Protein AF-A0A9Q3K4Z8-F1 (afdb_monomer_lite)

Organism: NCBI:txid1389203

Sequence (169 aa):
MIIFRGPGEDGKEEEENSVEEEESDGTEGVPAPVGATQGTEGPTLAQYNQPVSHQSEPSLLVIMQQMTHIMANIQAASSSESSGLPAFKTPSMKPPECFYGTQPFKVRSFIQSCQLIFDNDPANFAQDRKKALYATSFIIGRASKWIEPYLSNLTNQESNYILNSWKLF

Secondary structure (DSSP, 8-state):
------PPP-----------------------------------------------PPPHHHHHHHHHHHHHHHHHHHTS---------PPPPPPPPPB-SS-TTHHHHHHHHHHHHHHH-TTTT-SHHHHHHHHHHTB-TTTHHHHHHHHTTTT-TTTTHHHH-TTT-

pLDDT: mean 71.51, std 22.48, range [32.38, 96.81]

Radius of gyration: 37.22 Å; chains: 1; bounding box: 88×59×85 Å

Structure (mmCIF, N/CA/C/O backbone):
data_AF-A0A9Q3K4Z8-F1
#
_entry.id   AF-A0A9Q3K4Z8-F1
#
loop_
_atom_site.group_PDB
_atom_site.id
_atom_site.type_symbol
_atom_site.label_atom_id
_atom_site.label_alt_id
_atom_site.label_comp_id
_atom_site.label_asym_id
_atom_site.label_entity_id
_atom_site.label_seq_id
_atom_site.pdbx_PDB_ins_code
_atom_site.Cartn_x
_atom_site.Cartn_y
_atom_site.Cartn_z
_atom_site.occupancy
_atom_site.B_iso_or_equiv
_atom_site.auth_seq_id
_atom_site.auth_comp_id
_atom_site.auth_asym_id
_atom_site.auth_atom_id
_atom_site.pdbx_PDB_model_num
ATOM 1 N N . MET A 1 1 ? 23.967 11.574 -26.085 1.00 42.22 1 MET A N 1
ATOM 2 C CA . MET A 1 1 ? 23.967 10.640 -27.229 1.00 42.22 1 MET A CA 1
ATOM 3 C C . MET A 1 1 ? 24.063 9.234 -26.658 1.00 42.22 1 MET A C 1
ATOM 5 O O . MET A 1 1 ? 25.118 8.871 -26.165 1.00 42.22 1 MET A O 1
ATOM 9 N N . ILE A 1 2 ? 22.943 8.513 -26.577 1.00 44.59 2 ILE A N 1
ATOM 10 C CA . ILE A 1 2 ? 22.890 7.145 -26.040 1.00 44.59 2 ILE A CA 1
ATOM 11 C C . ILE A 1 2 ? 22.176 6.297 -27.092 1.00 44.59 2 ILE A C 1
ATOM 13 O O . ILE A 1 2 ? 21.104 6.668 -27.564 1.00 44.59 2 ILE A O 1
ATOM 17 N N . ILE A 1 3 ? 22.846 5.231 -27.520 1.00 48.59 3 ILE A N 1
ATOM 18 C CA . ILE A 1 3 ? 22.505 4.398 -28.674 1.00 48.59 3 ILE A CA 1
ATOM 19 C C . ILE A 1 3 ? 21.426 3.384 -28.267 1.00 48.59 3 ILE A C 1
ATOM 21 O O . ILE A 1 3 ? 21.608 2.646 -27.301 1.00 48.59 3 ILE A O 1
ATOM 25 N N . PHE A 1 4 ? 20.318 3.340 -29.012 1.00 40.12 4 PHE A N 1
ATOM 26 C CA . PHE A 1 4 ? 19.292 2.299 -28.908 1.00 40.12 4 PHE A CA 1
ATOM 27 C C . PHE A 1 4 ? 19.749 1.043 -29.662 1.00 40.12 4 PHE A C 1
ATOM 29 O O . PHE A 1 4 ? 20.124 1.124 -30.831 1.00 40.12 4 PHE A O 1
ATOM 36 N N . ARG A 1 5 ? 19.687 -0.123 -29.013 1.00 46.34 5 ARG A N 1
ATOM 37 C CA . ARG A 1 5 ? 19.786 -1.439 -29.662 1.00 46.34 5 ARG A CA 1
ATOM 38 C C . ARG A 1 5 ? 18.409 -2.098 -29.569 1.00 46.34 5 ARG A C 1
ATOM 40 O O . ARG A 1 5 ? 17.871 -2.206 -28.472 1.00 46.34 5 ARG A O 1
ATOM 47 N N . GLY A 1 6 ? 17.832 -2.412 -30.729 1.00 42.91 6 GLY A N 1
ATOM 48 C CA . GLY A 1 6 ? 16.454 -2.886 -30.898 1.00 42.91 6 GLY A CA 1
ATOM 49 C C . GLY A 1 6 ? 16.196 -4.338 -30.454 1.00 42.91 6 GLY A C 1
ATOM 50 O O . GLY A 1 6 ? 17.140 -5.026 -30.054 1.00 42.91 6 GLY A O 1
ATOM 51 N N . PRO A 1 7 ? 14.920 -4.772 -30.506 1.00 48.69 7 PRO A N 1
ATOM 52 C CA . PRO A 1 7 ? 14.419 -6.014 -29.918 1.00 48.69 7 PRO A CA 1
ATOM 53 C C . PRO A 1 7 ? 14.536 -7.212 -30.873 1.00 48.69 7 PRO A C 1
ATOM 55 O O . PRO A 1 7 ? 14.478 -7.047 -32.089 1.00 48.69 7 PRO A O 1
ATOM 58 N N . GLY A 1 8 ? 14.683 -8.412 -30.306 1.00 39.66 8 GLY A N 1
ATOM 59 C CA . GLY A 1 8 ? 14.426 -9.679 -30.990 1.00 39.66 8 GLY A CA 1
ATOM 60 C C . GLY A 1 8 ? 13.082 -10.225 -30.517 1.00 39.66 8 GLY A C 1
ATOM 61 O O . GLY A 1 8 ? 12.908 -10.449 -29.320 1.00 39.66 8 GLY A O 1
ATOM 62 N N . GLU A 1 9 ? 12.141 -10.343 -31.449 1.00 48.00 9 GLU A N 1
ATOM 63 C CA . GLU A 1 9 ? 10.917 -11.136 -31.324 1.00 48.00 9 GLU A CA 1
ATOM 64 C C . GLU A 1 9 ? 11.264 -12.628 -31.326 1.00 48.00 9 GLU A C 1
ATOM 66 O O . GLU A 1 9 ? 12.295 -12.981 -31.883 1.00 48.00 9 GLU A O 1
ATOM 71 N N . ASP A 1 10 ? 10.414 -13.457 -30.710 1.00 49.69 10 ASP A N 1
ATOM 72 C CA . ASP A 1 10 ? 10.044 -14.813 -31.152 1.00 49.69 10 ASP A CA 1
ATOM 73 C C . ASP A 1 10 ? 8.888 -15.298 -30.253 1.00 49.69 10 ASP A C 1
ATOM 75 O O . ASP A 1 10 ? 9.047 -15.470 -29.042 1.00 49.69 10 ASP A O 1
ATOM 79 N N . GLY A 1 11 ? 7.696 -15.444 -30.837 1.00 45.47 11 GLY A N 1
ATOM 80 C CA . GLY A 1 11 ? 6.486 -15.910 -30.159 1.00 45.47 11 GLY A CA 1
ATOM 81 C C . GLY A 1 11 ? 6.351 -17.433 -30.095 1.00 45.47 11 GLY A C 1
ATOM 82 O O . GLY A 1 11 ? 7.117 -18.161 -30.726 1.00 45.47 11 GLY A O 1
ATOM 83 N N . LYS A 1 12 ? 5.330 -17.892 -29.357 1.00 45.59 12 LYS A N 1
ATOM 84 C CA . LYS A 1 12 ? 4.347 -18.908 -29.782 1.00 45.59 12 LYS A CA 1
ATOM 85 C C . LYS A 1 12 ? 3.274 -19.126 -28.706 1.00 45.59 12 LYS A C 1
ATOM 87 O O . LYS A 1 12 ? 3.578 -19.391 -27.547 1.00 45.59 12 LYS A O 1
ATOM 92 N N . GLU A 1 13 ? 2.038 -18.962 -29.156 1.00 49.56 13 GLU A N 1
ATOM 93 C CA . GLU A 1 13 ? 0.756 -19.357 -28.568 1.00 49.56 13 GLU A CA 1
ATOM 94 C C . GLU A 1 13 ? 0.585 -20.875 -28.708 1.00 49.56 13 GLU A C 1
ATOM 96 O O . GLU A 1 13 ? 0.996 -21.376 -29.749 1.00 49.56 13 GLU A O 1
ATOM 101 N N . GLU A 1 14 ? -0.059 -21.561 -27.752 1.00 52.31 14 GLU A N 1
ATOM 102 C CA . GLU A 1 14 ? -0.914 -22.739 -28.012 1.00 52.31 14 GLU A CA 1
ATOM 103 C C . GLU A 1 14 ? -2.052 -22.802 -26.967 1.00 52.31 14 GLU A C 1
ATOM 105 O O . GLU A 1 14 ? -1.875 -22.457 -25.795 1.00 52.31 14 GLU A O 1
ATOM 110 N N . GLU A 1 15 ? -3.228 -23.177 -27.464 1.00 48.53 15 GLU A N 1
ATOM 111 C CA . GLU A 1 15 ? -4.586 -23.109 -26.913 1.00 48.53 15 GLU A CA 1
ATOM 112 C C . GLU A 1 15 ? -5.122 -24.537 -26.611 1.00 48.53 15 GLU A C 1
ATOM 114 O O . GLU A 1 15 ? -4.435 -25.520 -26.873 1.00 48.53 15 GLU A O 1
ATOM 119 N N . GLU A 1 16 ? -6.380 -24.618 -26.143 1.00 44.53 16 GLU A N 1
ATOM 120 C CA . GLU A 1 16 ? -7.308 -25.780 -26.067 1.00 44.53 16 GLU A CA 1
ATOM 121 C C . GLU A 1 16 ? -7.232 -26.645 -24.782 1.00 44.53 16 GLU A C 1
ATOM 123 O O . GLU A 1 16 ? -6.184 -27.164 -24.417 1.00 44.53 16 GLU A O 1
ATOM 128 N N . ASN A 1 17 ? -8.242 -26.721 -23.896 1.00 33.91 17 ASN A N 1
ATOM 129 C CA . ASN A 1 17 ? -9.688 -27.055 -23.946 1.00 33.91 17 ASN A CA 1
ATOM 130 C C . ASN A 1 17 ? -10.012 -28.569 -23.881 1.00 33.91 17 ASN A C 1
ATOM 132 O O . ASN A 1 17 ? -9.593 -29.317 -24.757 1.00 33.91 17 ASN A O 1
ATOM 136 N N . SER A 1 18 ? -10.820 -28.977 -22.881 1.00 40.62 18 SER A N 1
ATOM 137 C CA . SER A 1 18 ? -12.021 -29.868 -22.936 1.00 40.62 18 SER A CA 1
ATOM 138 C C . SER A 1 18 ? -12.350 -30.444 -21.531 1.00 40.62 18 SER A C 1
ATOM 140 O O . SER A 1 18 ? -11.422 -30.878 -20.854 1.00 40.62 18 SER A O 1
ATOM 142 N N . VAL A 1 19 ? -13.530 -30.183 -20.921 1.00 47.09 19 VAL A N 1
ATOM 143 C CA . VAL A 1 19 ? -14.822 -30.962 -20.845 1.00 47.09 19 VAL A CA 1
ATOM 144 C C . VAL A 1 19 ? -14.640 -32.388 -20.235 1.00 47.09 19 VAL A C 1
ATOM 146 O O . VAL A 1 19 ? -13.641 -33.014 -20.557 1.00 47.09 19 VAL A O 1
ATOM 149 N N . GLU A 1 20 ? -15.384 -32.954 -19.259 1.00 44.00 20 GLU A N 1
ATOM 150 C CA . GLU A 1 20 ? -16.821 -33.344 -19.072 1.00 44.00 20 GLU A CA 1
ATOM 151 C C . GLU A 1 20 ? -17.000 -33.879 -17.608 1.00 44.00 20 GLU A C 1
ATOM 153 O O . GLU A 1 20 ? -16.019 -34.360 -17.042 1.00 44.00 20 GLU A O 1
ATOM 158 N N . GLU A 1 21 ? -18.056 -33.574 -16.827 1.00 42.31 21 GLU A N 1
ATOM 159 C CA . GLU A 1 21 ? -19.416 -34.183 -16.647 1.00 42.31 21 GLU A CA 1
ATOM 160 C C . GLU A 1 21 ? -19.545 -35.350 -15.621 1.00 42.31 21 GLU A C 1
ATOM 162 O O . GLU A 1 21 ? -18.554 -35.977 -15.260 1.00 42.31 21 GLU A O 1
ATOM 167 N N . GLU A 1 22 ? -20.806 -35.592 -15.188 1.00 46.06 22 GLU A N 1
ATOM 168 C CA . GLU A 1 22 ? -21.401 -36.700 -14.378 1.00 46.06 22 GLU A CA 1
ATOM 169 C C . GLU A 1 22 ? 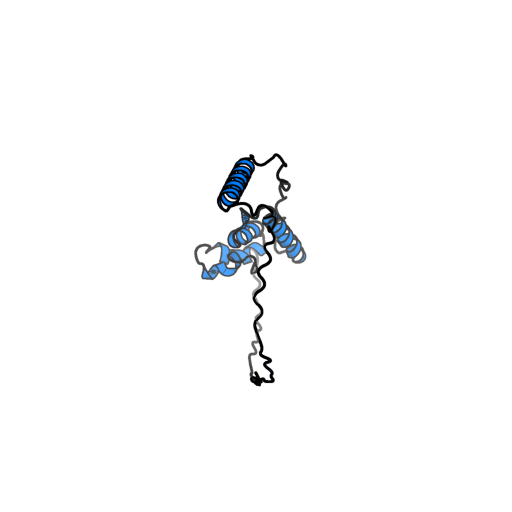-21.398 -36.502 -12.831 1.00 46.06 22 GLU A C 1
ATOM 171 O O . GLU A 1 22 ? -20.341 -36.406 -12.213 1.00 46.06 22 GLU A O 1
ATOM 176 N N . GLU A 1 23 ? -22.497 -36.265 -12.086 1.00 38.81 23 GLU A N 1
ATOM 177 C CA . GLU A 1 23 ? -23.849 -36.878 -11.911 1.00 38.81 23 GLU A CA 1
ATOM 178 C C . GLU A 1 23 ? -23.952 -37.874 -10.713 1.00 38.81 23 GLU A C 1
ATOM 180 O O . GLU A 1 23 ? -23.002 -38.585 -10.397 1.00 38.81 23 GLU A O 1
ATOM 185 N N . SER A 1 24 ? -25.134 -37.882 -10.055 1.00 39.34 24 SER A N 1
ATOM 186 C CA . SER A 1 24 ? -25.735 -38.831 -9.074 1.00 39.34 24 SER A CA 1
ATOM 187 C C . SER A 1 24 ? -26.011 -38.160 -7.719 1.00 39.34 24 SER A C 1
ATOM 189 O O . SER A 1 24 ? -25.094 -37.911 -6.941 1.00 39.34 24 SER A O 1
ATOM 191 N N . ASP A 1 25 ? -27.216 -37.666 -7.414 1.00 37.06 25 ASP A N 1
ATOM 192 C CA . ASP A 1 25 ? -28.516 -38.333 -7.151 1.00 37.06 25 ASP A CA 1
ATOM 193 C C . ASP A 1 25 ? -28.513 -39.354 -5.995 1.00 37.06 25 ASP A C 1
ATOM 195 O O . ASP A 1 25 ? -27.643 -40.220 -5.902 1.00 37.06 25 ASP A O 1
ATOM 199 N N . GLY A 1 26 ? -29.498 -39.215 -5.099 1.00 38.19 26 GLY A N 1
ATOM 200 C CA . GLY A 1 26 ? -29.657 -39.988 -3.866 1.00 38.19 26 GLY A CA 1
ATOM 201 C C . GLY A 1 26 ? -30.720 -39.404 -2.924 1.00 38.19 26 GLY A C 1
ATOM 202 O O . GLY A 1 26 ? -30.408 -38.705 -1.962 1.00 38.19 26 GLY A O 1
ATOM 203 N N . THR A 1 27 ? -31.979 -39.704 -3.233 1.00 37.53 27 THR A N 1
ATOM 204 C CA . THR A 1 27 ? -33.251 -39.289 -2.613 1.00 37.53 27 THR A CA 1
ATOM 205 C C . THR A 1 27 ? -33.576 -39.838 -1.208 1.00 37.53 27 THR A C 1
ATOM 207 O O . THR A 1 27 ? -33.191 -40.946 -0.853 1.00 37.53 27 THR A O 1
ATOM 210 N N . GLU A 1 28 ? -34.375 -39.034 -0.486 1.00 35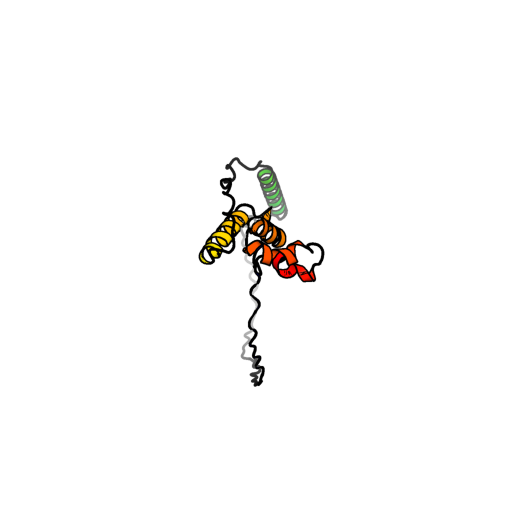.25 28 GLU A N 1
ATOM 211 C CA . GLU A 1 28 ? -35.469 -39.290 0.486 1.00 35.25 28 GLU A CA 1
ATOM 212 C C . GLU A 1 28 ? -35.633 -40.618 1.265 1.00 35.25 28 GLU A C 1
ATOM 214 O O . GLU A 1 28 ? -35.605 -41.719 0.724 1.00 35.25 28 GLU A O 1
ATOM 219 N N . GLY A 1 29 ? -36.057 -40.472 2.534 1.00 32.62 29 GLY A N 1
ATOM 220 C CA . GLY A 1 29 ? -36.788 -41.507 3.277 1.00 32.62 29 GLY A CA 1
ATOM 221 C C . GLY A 1 29 ? -37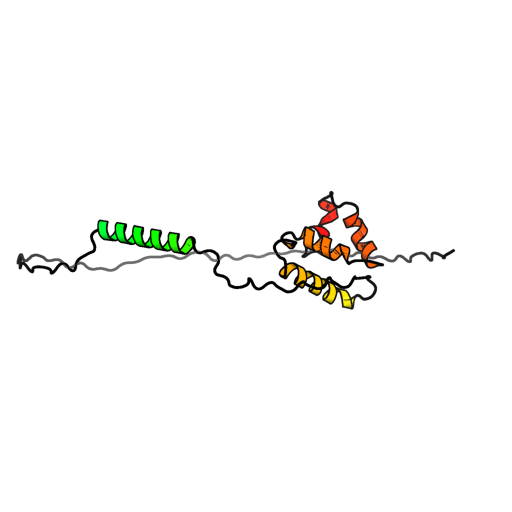.159 -41.123 4.721 1.00 32.62 29 GLY A C 1
ATOM 222 O O . GLY A 1 29 ? -36.364 -41.291 5.639 1.00 32.62 29 GLY A O 1
ATOM 223 N N . VAL A 1 30 ? -38.391 -40.652 4.936 1.00 40.72 30 VAL A N 1
ATOM 224 C CA . VAL A 1 30 ? -39.085 -40.417 6.230 1.00 40.72 30 VAL A CA 1
ATOM 225 C C . VAL A 1 30 ? -40.516 -40.986 6.063 1.00 40.72 30 VAL A C 1
ATOM 227 O O . VAL A 1 30 ? -40.963 -41.040 4.917 1.00 40.72 30 VAL A O 1
ATOM 230 N N . PRO A 1 31 ? -41.362 -41.226 7.095 1.00 60.22 31 PRO A N 1
ATOM 231 C CA . PRO A 1 31 ? -41.277 -41.935 8.391 1.00 60.22 31 PRO A CA 1
ATOM 232 C C . PRO A 1 31 ? -42.321 -43.098 8.464 1.00 60.22 31 PRO A C 1
ATOM 234 O O . PRO A 1 31 ? -42.901 -43.448 7.441 1.00 60.22 31 PRO A O 1
ATOM 237 N N . ALA A 1 32 ? -42.615 -43.649 9.666 1.00 42.62 32 ALA A N 1
ATOM 238 C CA . ALA A 1 32 ? -43.966 -43.872 10.273 1.00 42.62 32 ALA A CA 1
ATOM 239 C C . ALA A 1 32 ? -43.974 -45.045 11.332 1.00 42.62 32 ALA A C 1
ATOM 241 O O . ALA A 1 32 ? -42.905 -45.592 11.593 1.00 42.62 32 ALA A O 1
ATOM 242 N N . PRO A 1 33 ? -45.088 -45.376 12.048 1.00 58.03 33 PRO A N 1
ATOM 243 C CA . PRO A 1 33 ? -45.240 -45.162 13.505 1.00 58.03 33 PRO A CA 1
ATOM 244 C C . PRO A 1 33 ? -45.843 -46.388 14.277 1.00 58.03 33 PRO A C 1
ATOM 246 O O . PRO A 1 33 ? -45.751 -47.518 13.819 1.00 58.03 33 PRO A O 1
ATOM 249 N N . VAL A 1 34 ? -46.539 -46.110 15.398 1.00 40.03 34 VAL A N 1
ATOM 250 C CA . VAL A 1 34 ? -47.637 -46.836 16.108 1.00 40.03 34 VAL A CA 1
ATOM 251 C C . VAL A 1 34 ? -47.356 -47.811 17.276 1.00 40.03 34 VAL A C 1
ATOM 253 O O . VAL A 1 34 ? -46.581 -48.751 17.166 1.00 40.03 34 VAL A O 1
ATOM 256 N N . GLY A 1 35 ? -48.142 -47.630 18.358 1.00 32.38 35 GLY A N 1
ATOM 257 C CA . GLY A 1 35 ? -48.513 -48.639 19.376 1.00 32.38 35 GLY A CA 1
ATOM 258 C C . GLY A 1 35 ? -48.622 -48.065 20.805 1.00 32.38 35 GLY A C 1
ATOM 259 O O . GLY A 1 35 ? -47.594 -47.887 21.437 1.00 32.38 35 GLY A O 1
ATOM 260 N N . ALA A 1 36 ? -49.789 -47.554 21.246 1.00 35.59 36 ALA A N 1
ATOM 261 C CA . ALA A 1 36 ? -50.808 -48.210 22.114 1.00 35.59 36 ALA A CA 1
ATOM 262 C C . ALA A 1 36 ? -50.385 -48.266 23.614 1.00 35.59 36 ALA A C 1
ATOM 264 O O . ALA A 1 36 ? -49.237 -48.559 23.899 1.00 35.59 36 ALA A O 1
ATOM 265 N N . THR A 1 37 ? -51.171 -47.938 24.650 1.00 37.88 37 THR A N 1
ATOM 266 C CA . THR A 1 37 ? -52.579 -48.244 24.979 1.00 37.88 37 THR A CA 1
ATOM 267 C C . THR A 1 37 ? -53.105 -47.344 26.118 1.00 37.88 37 THR A C 1
ATOM 269 O O . THR A 1 37 ? -52.352 -46.935 26.997 1.00 37.88 37 THR A O 1
ATOM 272 N N . GLN A 1 38 ? -54.421 -47.101 26.116 1.00 35.84 38 GLN A N 1
ATOM 273 C CA . GLN A 1 38 ? -55.222 -46.461 27.171 1.00 35.84 38 GLN A CA 1
ATOM 274 C C . GLN A 1 38 ? -55.429 -47.351 28.412 1.00 35.84 38 GLN A C 1
ATOM 276 O O . GLN A 1 38 ? -55.465 -48.574 28.299 1.00 35.84 38 GLN A O 1
ATOM 281 N N . GLY A 1 39 ? -55.700 -46.710 29.555 1.00 35.94 39 GLY A N 1
ATOM 282 C CA . GLY A 1 39 ? -56.315 -47.302 30.746 1.00 35.94 39 GLY A CA 1
ATOM 283 C C . GLY A 1 39 ? -57.035 -46.231 31.581 1.00 35.94 39 GLY A C 1
ATOM 284 O O . GLY A 1 39 ? -56.393 -45.438 32.260 1.00 35.94 39 GLY A O 1
ATOM 285 N N . THR A 1 40 ? -58.364 -46.201 31.453 1.00 40.44 40 THR A N 1
ATOM 286 C CA . THR A 1 40 ? -59.408 -45.601 32.321 1.00 40.44 40 THR A CA 1
ATOM 287 C C . THR A 1 40 ? -59.181 -46.068 33.782 1.00 40.44 40 THR A C 1
ATOM 289 O O . THR A 1 40 ? -58.550 -47.103 33.947 1.00 40.44 40 THR A O 1
ATOM 292 N N . GLU A 1 41 ? -59.514 -45.381 34.892 1.00 38.03 41 GLU A N 1
ATOM 293 C CA . GLU A 1 41 ? -60.842 -45.121 35.504 1.00 38.03 41 GLU A CA 1
ATOM 294 C C . GLU A 1 41 ? -60.710 -44.047 36.630 1.00 38.03 41 GLU A C 1
ATOM 296 O O . GLU A 1 41 ? -59.708 -44.022 37.341 1.00 38.03 41 GLU A O 1
ATOM 301 N N . GLY A 1 42 ? -61.693 -43.144 36.801 1.00 35.62 42 GLY A N 1
ATOM 302 C CA . GLY A 1 42 ? -61.783 -42.186 37.937 1.00 35.62 42 GLY A CA 1
ATOM 303 C C . GLY A 1 42 ? -62.698 -42.699 39.069 1.00 35.62 42 GLY A C 1
ATOM 304 O O . GLY A 1 42 ? -62.979 -43.892 39.097 1.00 35.62 42 GLY A O 1
ATOM 305 N N . PRO A 1 43 ? -63.345 -41.845 39.895 1.00 55.72 43 PRO A N 1
ATOM 306 C CA . PRO A 1 43 ? -62.906 -40.622 40.581 1.00 55.72 43 PRO A CA 1
ATOM 307 C C . PRO A 1 43 ? -63.130 -40.718 42.121 1.00 55.72 43 PRO A C 1
ATOM 309 O O . PRO A 1 43 ? -64.128 -41.281 42.565 1.00 55.72 43 PRO A O 1
ATOM 312 N N . THR A 1 44 ? -62.296 -40.083 42.957 1.00 41.41 44 THR A N 1
ATOM 313 C CA . THR A 1 44 ? -62.599 -39.941 44.402 1.00 41.41 44 THR A CA 1
ATOM 314 C C . THR A 1 44 ? -62.398 -38.504 44.869 1.00 41.41 44 THR A C 1
ATOM 316 O O . THR A 1 44 ? -61.283 -37.990 44.918 1.00 41.41 44 THR A O 1
ATOM 319 N N . LEU A 1 45 ? -63.516 -37.867 45.225 1.00 49.03 45 LEU A N 1
ATOM 320 C CA . LEU A 1 45 ? -63.588 -36.620 45.981 1.00 49.03 45 LEU A CA 1
ATOM 321 C C . LEU A 1 45 ? -63.042 -36.842 47.398 1.00 49.03 45 LEU A C 1
ATOM 323 O O . LEU A 1 45 ? -63.672 -37.520 48.206 1.00 49.03 45 LEU A O 1
ATOM 327 N N . ALA A 1 46 ? -61.912 -36.218 47.719 1.00 39.56 46 ALA A N 1
ATOM 328 C CA . ALA A 1 46 ? -61.533 -35.912 49.094 1.00 39.56 46 ALA A CA 1
ATOM 329 C C . ALA A 1 46 ? -60.721 -34.614 49.101 1.00 39.56 46 ALA A C 1
ATOM 331 O O . ALA A 1 46 ? -59.516 -34.577 48.867 1.00 39.56 46 ALA A O 1
ATOM 332 N N . GLN A 1 47 ? -61.444 -33.528 49.330 1.00 44.34 47 GLN A N 1
ATOM 333 C CA . GLN A 1 47 ? -60.926 -32.195 49.558 1.00 44.34 47 GLN A CA 1
ATOM 334 C C . GLN A 1 47 ? -60.267 -32.162 50.942 1.00 44.34 47 GLN A C 1
ATOM 336 O O . GLN A 1 47 ? -60.957 -32.168 51.958 1.00 44.34 47 GLN A O 1
ATOM 341 N N . TYR A 1 48 ? -58.934 -32.139 50.984 1.00 32.56 48 TYR A N 1
ATOM 342 C CA . TYR A 1 48 ? -58.183 -31.766 52.181 1.00 32.56 48 TYR A CA 1
ATOM 343 C C . TYR A 1 48 ? -57.517 -30.419 51.912 1.00 32.56 48 TYR A C 1
ATOM 345 O O . TYR A 1 48 ? -56.568 -30.316 51.137 1.00 32.56 48 TYR A O 1
ATOM 353 N N . ASN A 1 49 ? -58.064 -29.371 52.527 1.00 49.03 49 ASN A N 1
ATOM 354 C CA . ASN A 1 49 ? -57.455 -28.050 52.555 1.00 49.03 49 ASN A CA 1
ATOM 355 C C . ASN A 1 49 ? -56.061 -28.157 53.188 1.00 49.03 49 ASN A C 1
ATOM 357 O O . ASN A 1 49 ? -55.938 -28.349 54.397 1.00 49.03 49 ASN A O 1
ATOM 361 N N . GLN A 1 50 ? -55.018 -27.974 52.383 1.00 48.91 50 GLN A N 1
ATOM 362 C CA . GLN A 1 50 ? -53.724 -27.521 52.877 1.00 48.91 50 GLN A CA 1
ATOM 363 C C . GLN A 1 50 ? -53.624 -26.014 52.616 1.00 48.91 50 GLN A C 1
ATOM 365 O O . GLN A 1 50 ? -53.862 -25.592 51.481 1.00 48.91 50 GLN A O 1
ATOM 370 N N . PRO A 1 51 ? -53.270 -25.175 53.606 1.00 47.16 51 PRO A N 1
ATOM 371 C CA . PRO A 1 51 ? -52.782 -23.846 53.294 1.00 47.16 51 PRO A CA 1
ATOM 372 C C . PRO A 1 51 ? -51.436 -24.031 52.591 1.00 47.16 51 PRO A C 1
ATOM 374 O O . PRO A 1 51 ? -50.419 -24.300 53.226 1.00 47.16 51 PRO A O 1
ATOM 377 N N . VAL A 1 52 ? -51.436 -23.939 51.261 1.00 46.00 52 VAL A N 1
ATOM 378 C CA . VAL A 1 52 ? -50.200 -23.752 50.505 1.00 46.00 52 VAL A CA 1
ATOM 379 C C . VAL A 1 52 ? -49.619 -22.441 51.009 1.00 46.00 52 VAL A C 1
ATOM 381 O O . VAL A 1 52 ? -50.166 -21.370 50.734 1.00 46.00 52 VAL A O 1
ATOM 384 N N . SER A 1 53 ? -48.544 -22.526 51.790 1.00 50.16 53 SER A N 1
ATOM 385 C CA . SER A 1 53 ? -47.639 -21.410 52.023 1.00 50.16 53 SER A CA 1
ATOM 386 C C . SER A 1 53 ? -47.221 -20.906 50.649 1.00 50.16 53 SER A C 1
ATOM 388 O O . SER A 1 53 ? -46.361 -21.501 50.001 1.00 50.16 53 SER A O 1
ATOM 390 N N . HIS A 1 54 ? -47.895 -19.860 50.172 1.00 50.62 54 HIS A N 1
ATOM 391 C CA . HIS A 1 54 ? -47.499 -19.150 48.974 1.00 50.62 54 HIS A CA 1
ATOM 392 C C . HIS A 1 54 ? -46.162 -18.515 49.327 1.00 50.62 54 HIS A C 1
ATOM 394 O O . HIS A 1 54 ? -46.106 -17.468 49.973 1.00 50.62 54 HIS A O 1
ATOM 400 N N . GLN A 1 55 ? -45.077 -19.202 48.961 1.00 51.28 55 GLN A N 1
ATOM 401 C CA . GLN A 1 55 ? -43.827 -18.514 48.710 1.00 51.28 55 GLN A CA 1
ATOM 402 C C . GLN A 1 55 ? -44.186 -17.346 47.804 1.00 51.28 55 GLN A C 1
ATOM 404 O O . GLN A 1 55 ? -44.864 -17.515 46.793 1.00 51.28 55 GLN A O 1
ATOM 409 N N . SER A 1 56 ? -43.841 -16.161 48.278 1.00 61.00 56 SER A N 1
ATOM 410 C CA . SER A 1 56 ? -44.097 -14.882 47.650 1.00 61.00 56 SER A CA 1
ATOM 411 C C . SER A 1 56 ? -43.574 -14.888 46.214 1.00 61.00 56 SER A C 1
ATOM 413 O O . SER A 1 56 ? -42.411 -14.564 45.982 1.00 61.00 56 SER A O 1
ATOM 415 N N . GLU A 1 57 ? -44.429 -15.253 45.261 1.00 62.72 57 GLU A N 1
ATOM 416 C CA . GLU A 1 57 ? -44.240 -14.904 43.859 1.00 62.72 57 GLU A CA 1
ATOM 417 C C . GLU A 1 57 ? -44.197 -13.372 43.811 1.00 62.72 57 GLU A C 1
ATOM 419 O O . GLU A 1 57 ? -45.143 -12.718 44.278 1.00 62.72 57 GLU A O 1
ATOM 424 N N . PRO A 1 58 ? -43.093 -12.767 43.343 1.00 70.50 58 PRO A N 1
ATOM 425 C CA . PRO A 1 58 ? -43.030 -11.325 43.223 1.00 70.50 58 PRO A CA 1
ATOM 426 C C . PRO A 1 58 ? -44.151 -10.893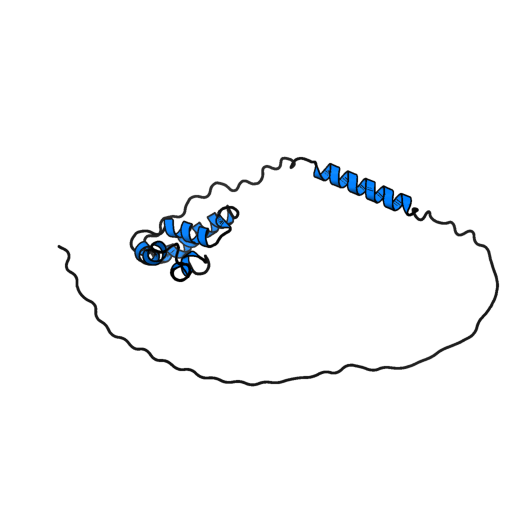 42.278 1.00 70.50 58 PRO A C 1
ATOM 428 O O . PRO A 1 58 ? -44.216 -11.320 41.127 1.00 70.50 58 PRO A O 1
ATOM 431 N N . SER A 1 59 ? -45.067 -10.061 42.776 1.00 82.19 59 SER A N 1
ATOM 432 C CA . SER A 1 59 ? -46.162 -9.552 41.955 1.00 82.19 59 SER A CA 1
ATOM 433 C C . SER A 1 59 ? -45.591 -8.836 40.725 1.00 82.19 59 SER A C 1
ATOM 435 O O . SER A 1 59 ? -44.522 -8.229 40.785 1.00 82.19 59 SER A O 1
ATOM 437 N N . LEU A 1 60 ? -46.294 -8.887 39.591 1.00 83.81 60 LEU A N 1
ATOM 438 C CA . LEU A 1 60 ? -45.832 -8.314 38.315 1.00 83.81 60 LEU A CA 1
ATOM 439 C C . LEU A 1 60 ? -45.377 -6.844 38.439 1.00 83.81 60 LEU A C 1
ATOM 441 O O . LEU A 1 60 ? -44.461 -6.411 37.743 1.00 83.81 60 LEU A O 1
ATOM 445 N N . LEU A 1 61 ? -45.958 -6.094 39.380 1.00 86.56 61 LEU A N 1
ATOM 446 C CA . LEU A 1 61 ? -45.528 -4.741 39.745 1.00 86.56 61 LEU A CA 1
ATOM 447 C C . LEU A 1 61 ? -44.104 -4.687 40.315 1.00 86.56 61 LEU A C 1
ATOM 449 O O . LEU A 1 61 ? -43.327 -3.821 39.919 1.00 86.56 61 LEU A O 1
ATOM 453 N N . VAL A 1 62 ? -43.742 -5.621 41.195 1.00 89.56 62 VAL A N 1
ATOM 454 C CA . VAL A 1 62 ? -42.382 -5.755 41.740 1.00 89.56 62 VAL A CA 1
ATOM 455 C C . VAL A 1 62 ? -41.398 -6.093 40.617 1.00 89.56 62 VAL A C 1
ATOM 457 O O . VAL A 1 62 ? -40.316 -5.512 40.561 1.00 89.56 62 VAL A O 1
ATOM 460 N N . ILE A 1 63 ? -41.803 -6.938 39.662 1.00 88.50 63 ILE A N 1
ATOM 461 C CA . ILE A 1 63 ? -40.991 -7.300 38.486 1.00 88.50 63 ILE A CA 1
ATOM 462 C C . ILE A 1 63 ? -40.786 -6.099 37.537 1.00 88.50 63 ILE A C 1
ATOM 464 O O . ILE A 1 63 ? -39.689 -5.868 37.023 1.00 88.50 63 ILE A O 1
ATOM 468 N N . MET A 1 64 ? -41.814 -5.284 37.313 1.00 87.06 64 MET A N 1
ATOM 469 C CA . MET A 1 64 ? -41.681 -4.058 36.515 1.00 87.06 64 MET A CA 1
ATOM 470 C C . MET A 1 64 ? -40.829 -3.005 37.230 1.00 87.06 64 MET A C 1
ATOM 472 O O . MET A 1 64 ? -40.012 -2.318 36.607 1.00 87.06 64 MET A O 1
ATOM 476 N N . GLN A 1 65 ? -40.955 -2.911 38.553 1.00 89.69 65 GLN A N 1
ATOM 477 C CA . GLN A 1 65 ? -40.181 -1.969 39.348 1.00 89.69 65 GLN A CA 1
ATOM 478 C C . GLN A 1 65 ? -38.701 -2.358 39.434 1.00 89.69 65 GLN A C 1
ATOM 480 O O . GLN A 1 65 ? -37.850 -1.474 39.295 1.00 89.69 65 GLN A O 1
ATOM 485 N N . GLN A 1 66 ? -38.376 -3.649 39.583 1.00 88.44 66 GLN A N 1
ATOM 486 C CA . GLN A 1 66 ? -36.984 -4.117 39.532 1.00 88.44 66 GLN A CA 1
ATOM 487 C C . GLN A 1 66 ? -36.384 -3.889 38.139 1.00 88.44 66 GLN A C 1
ATOM 489 O O . GLN A 1 66 ? -35.252 -3.427 38.044 1.00 88.44 66 GLN A O 1
ATOM 494 N N . MET A 1 67 ? -37.141 -4.115 37.057 1.00 87.62 67 MET A N 1
ATOM 495 C CA . MET A 1 67 ? -36.650 -3.878 35.696 1.00 87.62 67 MET A CA 1
ATOM 496 C C . MET A 1 67 ? -36.339 -2.393 35.477 1.00 87.62 67 MET A C 1
ATOM 498 O O . MET A 1 67 ? -35.297 -2.055 34.922 1.00 87.62 67 MET A O 1
ATOM 502 N N . THR A 1 68 ? -37.190 -1.502 35.989 1.00 87.75 68 THR A N 1
ATOM 503 C CA . THR A 1 68 ? -36.973 -0.048 35.925 1.00 87.75 68 THR A CA 1
ATOM 504 C C . THR A 1 68 ? -35.743 0.387 36.724 1.00 87.75 68 THR A C 1
ATOM 506 O O . THR A 1 68 ? -34.948 1.183 36.230 1.00 87.75 68 THR A O 1
ATOM 509 N N . HIS A 1 69 ? -35.532 -0.171 37.920 1.00 82.50 69 HIS A N 1
ATOM 510 C CA . HIS A 1 69 ? -34.329 0.106 38.713 1.00 82.50 69 HIS A CA 1
ATOM 511 C C . HIS A 1 69 ? -33.059 -0.399 38.025 1.00 82.50 69 HIS A C 1
ATOM 513 O O . HIS A 1 69 ? -32.064 0.320 37.982 1.00 82.50 69 HIS A O 1
ATOM 519 N N . ILE A 1 70 ? -33.097 -1.600 37.443 1.00 86.44 70 ILE A N 1
ATOM 520 C CA . ILE A 1 70 ? -31.971 -2.162 36.690 1.00 86.44 70 ILE A CA 1
ATOM 521 C C . ILE A 1 70 ? -31.660 -1.279 35.475 1.00 86.44 70 ILE A C 1
ATOM 523 O O . ILE A 1 70 ? -30.503 -0.929 35.263 1.00 86.44 70 ILE A O 1
ATOM 527 N N . MET A 1 71 ? -32.677 -0.846 34.722 1.00 83.31 71 MET A N 1
ATOM 528 C CA . MET A 1 71 ? -32.494 0.055 33.578 1.00 83.31 71 MET A CA 1
ATOM 529 C C . MET A 1 71 ? -31.916 1.415 33.991 1.00 83.31 71 MET A C 1
ATOM 531 O O . MET A 1 71 ? -30.990 1.896 33.341 1.00 83.31 71 MET A O 1
ATOM 535 N N . ALA A 1 72 ? -32.396 2.009 35.086 1.00 81.06 72 ALA A N 1
ATOM 536 C CA . ALA A 1 72 ? -31.856 3.266 35.604 1.00 81.06 72 ALA A CA 1
ATOM 537 C C . ALA A 1 72 ? -30.391 3.124 36.055 1.00 81.06 72 ALA A C 1
ATOM 539 O O . ALA A 1 72 ? -29.569 3.996 35.777 1.00 81.06 72 ALA A O 1
ATOM 540 N N . ASN A 1 73 ? -30.038 2.001 36.686 1.00 80.31 73 ASN A N 1
ATOM 541 C CA . ASN A 1 73 ? -28.672 1.730 37.128 1.00 80.31 73 ASN A CA 1
ATOM 542 C C . ASN A 1 73 ? -27.720 1.475 35.942 1.00 80.31 73 ASN A C 1
ATOM 544 O O . ASN A 1 73 ? -26.583 1.940 35.957 1.00 80.31 73 ASN A O 1
ATOM 548 N N . ILE A 1 74 ? -28.196 0.806 34.881 1.00 75.31 74 ILE A N 1
ATOM 549 C CA . ILE A 1 74 ? -27.448 0.642 33.623 1.00 75.31 74 ILE A CA 1
ATOM 550 C C . ILE A 1 74 ? -27.244 1.999 32.940 1.00 75.31 74 ILE A C 1
ATOM 552 O O . ILE A 1 74 ? -26.136 2.278 32.494 1.00 75.31 74 ILE A O 1
ATOM 556 N N . GLN A 1 75 ? -28.251 2.878 32.887 1.00 67.19 75 GLN A N 1
ATOM 557 C CA . GLN A 1 75 ? -28.111 4.215 32.284 1.00 67.19 75 GLN A CA 1
ATOM 558 C C . GLN A 1 75 ? -27.170 5.132 33.081 1.00 67.19 75 GLN A C 1
ATOM 560 O O . GLN A 1 75 ? -26.368 5.858 32.488 1.00 67.19 75 GLN A O 1
ATOM 565 N N . ALA A 1 76 ? -27.197 5.052 34.414 1.00 61.75 76 ALA A N 1
ATOM 566 C CA . ALA A 1 76 ? -26.245 5.757 35.270 1.00 61.75 76 ALA A CA 1
ATOM 567 C C . ALA A 1 76 ? -24.808 5.235 35.071 1.00 61.75 76 ALA A C 1
ATOM 569 O O . ALA A 1 76 ? -23.880 6.032 34.955 1.00 61.75 76 ALA A O 1
ATOM 570 N N . ALA A 1 77 ? -24.628 3.917 34.916 1.00 58.16 77 ALA A N 1
ATOM 571 C CA . ALA A 1 77 ? -23.344 3.306 34.553 1.00 58.16 77 ALA A CA 1
ATOM 572 C C . ALA A 1 77 ? -22.937 3.546 33.083 1.00 58.16 77 ALA A C 1
ATOM 574 O O . ALA A 1 77 ? -21.770 3.419 32.741 1.00 58.16 77 ALA A O 1
ATOM 575 N N . SER A 1 78 ? -23.872 3.925 32.208 1.00 56.16 78 SER A N 1
ATOM 576 C CA . SER A 1 78 ? -23.587 4.327 30.819 1.00 56.16 78 SER A CA 1
ATOM 577 C C . SER A 1 78 ? -23.140 5.788 30.715 1.00 56.16 78 SER A C 1
ATOM 579 O O . SER A 1 78 ? -22.655 6.208 29.669 1.00 56.16 78 SER A O 1
ATOM 581 N N . SER A 1 79 ? -23.320 6.562 31.790 1.00 48.41 79 SER A N 1
ATOM 582 C CA . SER A 1 79 ? -22.916 7.970 31.881 1.00 48.41 79 SER A CA 1
ATOM 583 C C . SER A 1 79 ? -21.560 8.148 32.569 1.00 48.41 79 SER A C 1
ATOM 585 O O . SER A 1 79 ? -21.112 9.278 32.751 1.00 48.41 79 SER A O 1
ATOM 587 N N . SER A 1 80 ? -20.880 7.053 32.932 1.00 48.28 80 SER A N 1
ATOM 588 C CA . SER A 1 80 ? -19.477 7.125 33.318 1.00 48.28 80 SER A CA 1
ATOM 589 C C . SER A 1 80 ? -18.646 7.384 32.069 1.00 48.28 80 SER A C 1
ATOM 591 O O . SER A 1 80 ? -18.415 6.488 31.253 1.00 48.28 80 SER A O 1
ATOM 593 N N . GLU A 1 81 ? -18.229 8.643 31.945 1.00 49.34 81 GLU A N 1
ATOM 594 C CA . GLU A 1 81 ? -16.989 9.074 31.312 1.00 49.34 81 GLU A CA 1
ATOM 595 C C . GLU A 1 81 ? -16.010 7.908 31.209 1.00 49.34 81 GLU A C 1
ATOM 597 O O . GLU A 1 81 ? -15.707 7.263 32.215 1.00 49.34 81 GLU A O 1
ATOM 602 N N . SER A 1 82 ? -15.552 7.634 29.983 1.00 53.47 82 SER A N 1
ATOM 603 C CA . SER A 1 82 ? -14.550 6.618 29.688 1.00 53.47 82 SER A CA 1
ATOM 604 C C . SER A 1 82 ? -13.447 6.692 30.738 1.00 53.47 82 SER A C 1
ATOM 606 O O . SER A 1 82 ? -12.631 7.618 30.739 1.00 53.47 82 SER A O 1
ATOM 608 N N . SER A 1 83 ? -13.469 5.748 31.672 1.00 52.06 83 SER A N 1
ATOM 609 C CA . SER A 1 83 ? -12.569 5.712 32.805 1.00 52.06 83 SER A CA 1
ATOM 610 C C . SER A 1 83 ? -11.174 5.404 32.282 1.00 52.06 83 SER A C 1
ATOM 612 O O . SER A 1 83 ? -10.822 4.241 32.105 1.00 52.06 83 SER A O 1
ATOM 614 N N . GLY A 1 84 ? -10.438 6.466 31.954 1.00 57.84 84 GLY A N 1
ATOM 615 C CA . GLY A 1 84 ? -9.042 6.726 32.305 1.00 57.84 84 GLY A CA 1
ATOM 616 C C . GLY A 1 84 ? -7.974 5.677 32.010 1.00 57.84 84 GLY A C 1
ATOM 617 O O . GLY A 1 84 ? -6.835 5.890 32.414 1.00 57.84 84 GLY A O 1
ATOM 618 N N . LEU A 1 85 ? -8.269 4.576 31.323 1.00 62.00 85 LEU A N 1
ATOM 619 C CA . LEU A 1 85 ? -7.216 3.752 30.756 1.00 62.00 85 LEU A CA 1
ATOM 620 C C . LEU A 1 85 ? -6.636 4.557 29.596 1.00 62.00 85 LEU A C 1
ATOM 622 O O . LEU A 1 85 ? -7.399 4.942 28.703 1.00 62.00 85 LEU A O 1
ATOM 626 N N . PRO A 1 86 ? -5.323 4.859 29.590 1.00 61.78 86 PRO A N 1
ATOM 627 C CA . PRO A 1 86 ? -4.722 5.425 28.401 1.00 61.78 86 PRO A CA 1
ATOM 628 C C . PRO A 1 86 ? -5.008 4.421 27.292 1.00 61.78 86 PRO A C 1
ATOM 630 O O . PRO A 1 86 ? -4.522 3.290 27.346 1.00 61.78 86 PRO A O 1
ATOM 633 N N . ALA A 1 87 ? -5.856 4.807 26.331 1.00 68.25 87 ALA A N 1
ATOM 634 C CA . ALA A 1 87 ? -6.029 4.037 25.113 1.00 68.25 87 ALA A CA 1
ATOM 635 C C . ALA A 1 87 ? -4.615 3.719 24.641 1.00 68.25 87 ALA A C 1
ATOM 637 O O . ALA A 1 87 ? -3.812 4.650 24.514 1.00 68.25 87 ALA A O 1
ATOM 638 N N . PHE A 1 88 ? -4.284 2.430 24.517 1.00 70.38 88 PHE A N 1
ATOM 639 C CA . PHE A 1 88 ? -2.969 2.017 24.058 1.00 70.38 88 PHE A CA 1
ATOM 640 C C . PHE A 1 88 ? -2.757 2.692 22.708 1.00 70.38 88 PHE A C 1
ATOM 642 O O . PHE A 1 88 ? -3.350 2.308 21.702 1.00 70.38 88 PHE A O 1
ATOM 649 N N . LYS A 1 89 ? -1.995 3.786 22.721 1.00 64.69 89 LYS A N 1
ATOM 650 C CA . LYS A 1 89 ? -1.654 4.505 21.513 1.00 64.69 89 LYS A CA 1
ATOM 651 C C . LYS A 1 89 ? -0.517 3.716 20.932 1.00 64.69 89 LYS A C 1
ATOM 653 O O . LYS A 1 89 ? 0.581 3.702 21.494 1.00 64.69 89 LYS A O 1
ATOM 658 N N . THR A 1 90 ? -0.806 3.023 19.846 1.00 72.38 90 THR A N 1
ATOM 659 C CA . THR A 1 90 ? 0.257 2.427 19.073 1.00 72.38 90 THR A CA 1
ATOM 660 C C . THR A 1 90 ? 1.275 3.517 18.719 1.00 72.38 90 THR A C 1
ATOM 662 O O . THR A 1 90 ? 0.893 4.642 18.367 1.00 72.38 90 THR A O 1
ATOM 665 N N . PRO A 1 91 ? 2.578 3.244 18.897 1.00 81.38 91 PRO A N 1
ATOM 666 C CA . PRO A 1 91 ? 3.612 4.207 18.564 1.00 81.38 91 PRO A CA 1
ATOM 667 C C . PRO A 1 91 ? 3.516 4.592 17.086 1.00 81.38 91 PRO A C 1
ATOM 669 O O . PRO A 1 91 ? 3.101 3.797 16.245 1.00 81.38 91 PRO A O 1
ATOM 672 N N . SER A 1 92 ? 3.909 5.829 16.774 1.00 84.06 92 SER A N 1
ATOM 673 C CA . SER A 1 92 ? 3.943 6.299 15.390 1.00 84.06 92 SER A CA 1
ATOM 674 C C . SER A 1 92 ? 4.835 5.379 14.555 1.00 84.06 92 SER A C 1
ATOM 676 O O . SER A 1 92 ? 6.026 5.224 14.844 1.00 84.06 92 SER A O 1
ATOM 678 N N . MET A 1 93 ? 4.248 4.741 13.544 1.00 89.31 93 MET A N 1
ATOM 679 C CA . MET A 1 93 ? 4.950 3.803 12.678 1.00 89.31 93 MET A CA 1
ATOM 680 C C . MET A 1 93 ? 5.927 4.543 11.762 1.00 89.31 93 MET A C 1
ATOM 682 O O . MET A 1 93 ? 5.598 5.570 11.167 1.00 89.31 93 MET A O 1
ATOM 686 N N . LYS A 1 94 ? 7.138 3.997 11.607 1.00 92.12 94 LYS A N 1
ATOM 687 C CA . LYS A 1 94 ? 8.084 4.483 10.596 1.00 92.12 94 LYS A CA 1
ATOM 688 C C . LYS A 1 94 ? 7.484 4.247 9.198 1.00 92.12 94 LYS A C 1
ATOM 690 O O . LYS A 1 94 ? 6.963 3.156 8.966 1.00 92.12 94 LYS A O 1
ATOM 695 N N . PRO A 1 95 ? 7.592 5.208 8.261 1.00 92.31 95 PRO A N 1
ATOM 696 C CA . PRO A 1 95 ? 7.150 4.990 6.888 1.00 92.31 95 PRO A CA 1
ATOM 697 C C . PRO A 1 95 ? 7.956 3.871 6.197 1.00 92.31 95 PRO A C 1
ATOM 699 O O . PRO A 1 95 ? 9.105 3.618 6.589 1.00 92.31 95 PRO A O 1
ATOM 702 N N . PRO A 1 96 ? 7.394 3.238 5.150 1.00 95.38 96 PRO A N 1
ATOM 703 C CA . PRO A 1 96 ? 8.083 2.230 4.352 1.00 95.38 96 PRO A CA 1
ATOM 704 C C . PRO A 1 96 ? 9.383 2.759 3.737 1.00 95.38 96 PRO A C 1
ATOM 706 O O . PRO A 1 96 ? 9.523 3.949 3.448 1.00 95.38 96 PRO A O 1
ATOM 709 N N . GLU A 1 97 ? 10.334 1.859 3.488 1.00 95.50 97 GLU A N 1
ATOM 710 C CA . GLU A 1 97 ? 11.457 2.159 2.594 1.00 95.50 97 GLU A CA 1
ATOM 711 C C . GLU A 1 97 ? 10.942 2.230 1.153 1.00 95.50 97 GLU A C 1
ATOM 713 O O . GLU A 1 97 ? 10.116 1.415 0.738 1.00 95.50 97 GLU A O 1
ATOM 718 N N . CYS A 1 98 ? 11.446 3.183 0.372 1.00 95.25 98 CYS A N 1
ATOM 719 C CA . CYS A 1 98 ? 11.039 3.302 -1.017 1.00 95.25 98 CYS A CA 1
ATOM 720 C C . CYS A 1 98 ? 11.495 2.100 -1.865 1.00 95.25 98 CYS A C 1
ATOM 722 O O . CYS A 1 98 ? 12.644 1.654 -1.785 1.00 95.25 98 CYS A O 1
ATOM 724 N N . PHE A 1 99 ? 10.617 1.619 -2.744 1.00 95.94 99 PHE A N 1
ATOM 725 C CA . PHE A 1 99 ? 10.875 0.487 -3.625 1.00 95.94 99 PHE A CA 1
ATOM 726 C C . PHE A 1 99 ? 11.258 0.946 -5.037 1.00 95.94 99 PHE A C 1
ATOM 728 O O . PHE A 1 99 ? 10.449 1.503 -5.773 1.00 95.94 99 PHE A O 1
ATOM 735 N N . TYR A 1 100 ? 12.505 0.675 -5.433 1.00 94.06 100 TYR A N 1
ATOM 736 C CA . TYR A 1 100 ? 13.074 1.138 -6.708 1.00 94.06 100 TYR A CA 1
ATOM 737 C C . TYR A 1 100 ? 12.852 0.182 -7.896 1.00 94.06 100 TYR A C 1
ATOM 739 O O . TYR A 1 100 ? 13.139 0.535 -9.044 1.00 94.06 100 TYR A O 1
ATOM 747 N N . GLY A 1 101 ? 12.418 -1.058 -7.638 1.00 90.75 101 GLY A N 1
ATOM 748 C CA . GLY A 1 101 ? 12.293 -2.112 -8.657 1.00 90.75 101 GLY A CA 1
ATOM 749 C C . GLY A 1 101 ? 13.603 -2.778 -9.090 1.00 90.75 101 GLY A C 1
ATOM 750 O O . GLY A 1 101 ? 13.608 -3.549 -10.044 1.00 90.75 101 GLY A O 1
ATOM 751 N N . THR A 1 102 ? 14.729 -2.488 -8.432 1.00 91.81 102 THR A N 1
ATOM 752 C CA . THR A 1 102 ? 16.037 -3.106 -8.733 1.00 91.81 102 THR A CA 1
ATOM 753 C C . THR A 1 102 ? 16.328 -4.346 -7.890 1.00 91.81 102 THR A C 1
ATOM 755 O O . THR A 1 102 ? 17.125 -5.186 -8.293 1.00 91.81 102 THR A O 1
ATOM 758 N N . GLN A 1 103 ? 15.690 -4.464 -6.723 1.00 92.00 103 GLN A N 1
ATOM 759 C CA . GLN A 1 103 ? 15.912 -5.532 -5.749 1.00 92.00 103 GLN A CA 1
ATOM 760 C C . GLN A 1 103 ? 14.600 -6.295 -5.521 1.00 92.00 103 GLN A C 1
ATOM 762 O O . GLN A 1 103 ? 13.848 -5.944 -4.611 1.00 92.00 103 GLN A O 1
ATOM 767 N N . PRO A 1 104 ? 14.289 -7.325 -6.329 1.00 87.88 104 PRO A N 1
ATOM 768 C CA . PRO A 1 104 ? 12.991 -8.003 -6.275 1.00 87.88 104 PRO A CA 1
ATOM 769 C C . PRO A 1 104 ? 12.719 -8.654 -4.913 1.00 87.88 104 PRO A C 1
ATOM 771 O O . PRO A 1 104 ? 11.584 -8.672 -4.454 1.00 87.88 104 PRO A O 1
ATOM 774 N N . PHE A 1 105 ? 13.757 -9.101 -4.202 1.00 91.62 105 PHE A N 1
ATOM 775 C CA . PHE A 1 105 ? 13.626 -9.686 -2.864 1.00 91.62 105 PHE A CA 1
ATOM 776 C C . PHE A 1 105 ? 13.114 -8.697 -1.800 1.00 91.62 105 PHE A C 1
ATOM 778 O O . PHE A 1 105 ? 12.560 -9.132 -0.792 1.00 91.62 105 PHE A O 1
ATOM 785 N N . LYS A 1 106 ? 13.243 -7.378 -2.018 1.00 93.19 106 LYS A N 1
ATOM 786 C CA . LYS A 1 106 ? 12.745 -6.351 -1.087 1.00 93.19 106 LYS A CA 1
ATOM 787 C C . LYS A 1 106 ? 11.238 -6.111 -1.181 1.00 93.19 106 LYS A C 1
ATOM 789 O O . LYS A 1 106 ? 10.687 -5.488 -0.277 1.00 93.19 106 LYS A O 1
ATOM 794 N N . VAL A 1 107 ? 10.563 -6.608 -2.224 1.00 93.81 107 VAL A N 1
ATOM 795 C CA . VAL A 1 107 ? 9.122 -6.362 -2.415 1.00 93.81 107 VAL A CA 1
ATOM 796 C C . VAL A 1 107 ? 8.301 -6.883 -1.236 1.00 93.81 107 VAL A C 1
ATOM 798 O O . VAL A 1 107 ? 7.418 -6.191 -0.748 1.00 93.81 107 VAL A O 1
ATOM 801 N N . ARG A 1 108 ? 8.651 -8.059 -0.696 1.00 94.38 108 ARG A N 1
ATOM 802 C CA . ARG A 1 108 ? 7.942 -8.644 0.450 1.00 94.38 108 ARG A CA 1
ATOM 803 C C . ARG A 1 108 ? 8.070 -7.778 1.697 1.00 94.38 108 ARG A C 1
ATOM 805 O O . ARG A 1 108 ? 7.071 -7.500 2.346 1.00 94.38 108 ARG A O 1
ATOM 812 N N . SER A 1 109 ? 9.282 -7.315 1.999 1.00 95.06 109 SER A N 1
ATOM 813 C CA . SER A 1 109 ? 9.531 -6.428 3.140 1.00 95.06 109 SER A CA 1
ATOM 814 C C . SER A 1 109 ? 8.804 -5.091 2.990 1.00 95.06 109 SER A C 1
ATOM 816 O O . SER A 1 109 ? 8.246 -4.584 3.960 1.00 95.06 109 SER A O 1
ATOM 818 N N . PHE A 1 110 ? 8.764 -4.549 1.771 1.00 96.25 110 PHE A N 1
ATOM 819 C CA . PHE A 1 110 ? 8.000 -3.349 1.451 1.00 96.25 110 PHE A CA 1
ATOM 820 C C . PHE A 1 110 ? 6.497 -3.544 1.721 1.00 96.25 110 PHE A C 1
ATOM 822 O O . PHE A 1 110 ? 5.930 -2.810 2.530 1.00 96.25 110 PHE A O 1
ATOM 829 N N . ILE A 1 111 ? 5.877 -4.582 1.148 1.00 96.06 111 ILE A N 1
ATOM 830 C CA . ILE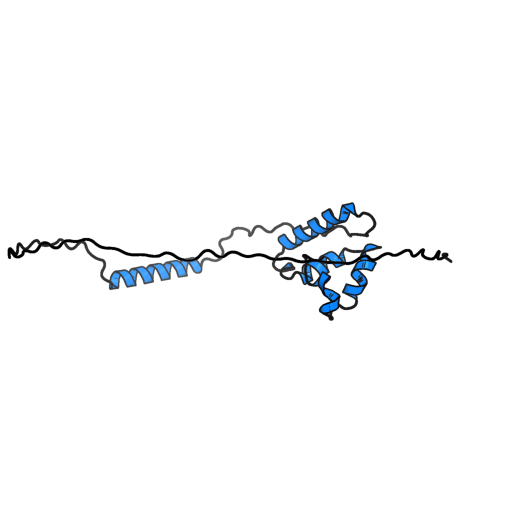 A 1 111 ? 4.448 -4.884 1.347 1.00 96.06 111 ILE A CA 1
ATOM 831 C C . ILE A 1 111 ? 4.122 -5.129 2.826 1.00 96.06 111 ILE A C 1
ATOM 833 O O . ILE A 1 111 ? 3.145 -4.582 3.335 1.00 96.06 111 ILE A O 1
ATOM 837 N N . GLN A 1 112 ? 4.966 -5.876 3.542 1.00 96.06 112 GLN A N 1
ATOM 838 C CA . GLN A 1 112 ? 4.785 -6.131 4.972 1.00 96.06 112 GLN A CA 1
ATOM 839 C C . GLN A 1 112 ? 4.838 -4.836 5.798 1.00 96.06 112 GLN A C 1
ATOM 841 O O . GLN A 1 112 ? 4.055 -4.663 6.731 1.00 96.06 112 GLN A O 1
ATOM 846 N N . SER A 1 113 ? 5.726 -3.899 5.447 1.00 96.25 113 SER A N 1
ATOM 847 C CA . SER A 1 113 ? 5.787 -2.598 6.122 1.00 96.25 113 SER A CA 1
ATOM 848 C C . SER A 1 113 ? 4.531 -1.753 5.881 1.00 96.25 113 SER A C 1
ATOM 850 O O . SER A 1 113 ? 4.045 -1.110 6.808 1.00 96.25 113 SER A O 1
ATOM 852 N N . CYS A 1 114 ? 3.955 -1.809 4.675 1.00 96.81 114 CYS A N 1
ATOM 853 C CA . CYS A 1 114 ? 2.678 -1.165 4.377 1.00 96.81 114 CYS A CA 1
ATOM 854 C C . CYS A 1 114 ? 1.534 -1.778 5.195 1.00 96.81 114 CYS A C 1
ATOM 856 O O . CYS A 1 114 ? 0.787 -1.039 5.828 1.00 96.81 114 CYS A O 1
ATOM 858 N N . GLN A 1 115 ? 1.431 -3.112 5.239 1.00 95.94 115 GLN A N 1
ATOM 859 C CA . GLN A 1 115 ? 0.400 -3.813 6.017 1.00 95.94 115 GLN A CA 1
ATOM 860 C C . GLN A 1 115 ? 0.427 -3.410 7.489 1.00 95.94 115 GLN A C 1
ATOM 862 O O . GLN A 1 115 ? -0.604 -3.039 8.039 1.00 95.94 115 GLN A O 1
ATOM 867 N N . LEU A 1 116 ? 1.616 -3.375 8.093 1.00 95.44 116 LEU A N 1
ATOM 868 C CA . LEU A 1 116 ? 1.766 -2.988 9.491 1.00 95.44 116 LEU A CA 1
ATOM 869 C C . LEU A 1 116 ? 1.258 -1.562 9.764 1.00 95.44 116 LEU A C 1
ATOM 871 O O . LEU A 1 116 ? 0.668 -1.310 10.808 1.00 95.44 116 LEU A O 1
ATOM 875 N N . ILE A 1 117 ? 1.448 -0.631 8.826 1.00 95.38 117 ILE A N 1
ATOM 876 C CA . ILE A 1 117 ? 0.927 0.741 8.932 1.00 95.38 117 ILE A CA 1
ATOM 877 C C . ILE A 1 117 ? -0.598 0.768 8.796 1.00 95.38 117 ILE A C 1
ATOM 879 O O . ILE A 1 117 ? -1.262 1.513 9.514 1.00 95.38 117 ILE A O 1
ATOM 883 N N . PHE A 1 118 ? -1.160 -0.041 7.899 1.00 95.44 118 PHE A N 1
ATOM 884 C CA . PHE A 1 118 ? -2.606 -0.107 7.688 1.00 95.44 118 PHE A CA 1
ATOM 885 C C . PHE A 1 118 ? -3.331 -0.711 8.887 1.00 95.44 118 PHE A C 1
ATOM 887 O O . PHE A 1 118 ? -4.366 -0.189 9.294 1.00 95.44 118 PHE A O 1
ATOM 894 N N . ASP A 1 119 ? -2.757 -1.755 9.481 1.00 93.62 119 ASP A N 1
ATOM 895 C CA . ASP A 1 119 ? -3.287 -2.394 10.687 1.00 93.62 119 ASP A CA 1
ATOM 896 C C . ASP A 1 119 ? -3.158 -1.477 11.911 1.00 93.62 119 ASP A C 1
ATOM 898 O O . ASP A 1 119 ? -3.972 -1.534 12.832 1.00 93.62 119 ASP A O 1
ATOM 902 N N . ASN A 1 120 ? -2.156 -0.593 11.906 1.00 93.31 120 ASN A N 1
ATOM 903 C CA . ASN A 1 120 ? -1.948 0.396 12.954 1.00 93.31 120 ASN A CA 1
ATOM 904 C C . ASN A 1 120 ? -2.967 1.546 12.924 1.00 93.31 120 ASN A C 1
ATOM 906 O O . ASN A 1 120 ? -3.291 2.098 13.975 1.00 93.31 120 ASN A O 1
ATOM 910 N N . ASP A 1 121 ? -3.441 1.934 11.737 1.00 92.06 121 ASP A N 1
ATOM 911 C CA . ASP A 1 121 ? -4.417 3.014 11.546 1.00 92.06 121 ASP A CA 1
ATOM 912 C C . ASP A 1 121 ? -5.565 2.582 10.610 1.00 92.06 121 ASP A C 1
ATOM 914 O O . ASP A 1 121 ? -5.694 3.057 9.471 1.00 92.06 121 ASP A O 1
ATOM 918 N N . PRO A 1 122 ? -6.440 1.675 11.081 1.00 92.62 122 PRO A N 1
ATOM 919 C CA . PRO A 1 122 ? -7.523 1.143 10.263 1.00 92.62 122 PRO A CA 1
ATOM 920 C C . PRO A 1 122 ? -8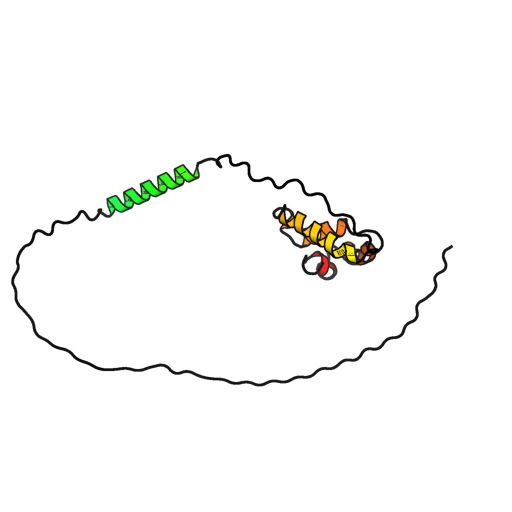.556 2.213 9.884 1.00 92.62 122 PRO A C 1
ATOM 922 O O . PRO A 1 122 ? -9.227 2.078 8.863 1.00 92.62 122 PRO A O 1
ATOM 925 N N . ALA A 1 123 ? -8.682 3.295 10.663 1.00 92.19 123 ALA A N 1
ATOM 926 C CA . ALA A 1 123 ? -9.605 4.387 10.366 1.00 92.19 123 ALA A CA 1
ATOM 927 C C . ALA A 1 123 ? -9.166 5.164 9.115 1.00 92.19 123 ALA A C 1
ATOM 929 O O . ALA A 1 123 ? -9.978 5.436 8.223 1.00 92.19 123 ALA A O 1
ATOM 930 N N . ASN A 1 124 ? -7.873 5.483 9.008 1.00 92.25 124 ASN A N 1
ATOM 931 C CA . ASN A 1 124 ? -7.351 6.178 7.837 1.00 92.25 124 ASN A CA 1
ATOM 932 C C . ASN A 1 124 ? -7.274 5.257 6.607 1.00 92.25 124 ASN A C 1
ATOM 934 O O . ASN A 1 124 ? -7.589 5.683 5.490 1.00 92.25 124 ASN A O 1
ATOM 938 N N . PHE A 1 125 ? -6.950 3.976 6.813 1.00 94.94 125 PHE A N 1
ATOM 939 C CA . PHE A 1 125 ? -6.773 2.972 5.758 1.00 94.94 125 PHE A CA 1
ATOM 940 C C . PHE A 1 125 ? -7.970 2.024 5.576 1.00 94.94 125 PHE A C 1
ATOM 942 O O . PHE A 1 125 ? -7.811 0.911 5.082 1.00 94.94 125 PHE A O 1
ATOM 949 N N . ALA A 1 126 ? -9.189 2.471 5.894 1.00 94.12 126 ALA A N 1
ATOM 950 C CA . ALA A 1 126 ? -10.403 1.655 5.758 1.00 94.12 126 ALA A CA 1
ATOM 951 C C . ALA A 1 126 ? -10.708 1.224 4.308 1.00 94.12 126 ALA A C 1
ATOM 953 O O . ALA A 1 126 ? -11.326 0.188 4.078 1.00 94.12 126 ALA A O 1
ATOM 954 N N . GLN A 1 127 ? -10.285 2.019 3.320 1.00 94.56 127 GLN A N 1
ATOM 955 C CA . GLN A 1 127 ? -10.497 1.740 1.899 1.00 94.56 127 GLN A CA 1
ATOM 956 C C . GLN A 1 127 ? -9.226 1.179 1.263 1.00 94.56 127 GLN A C 1
ATOM 958 O O . GLN A 1 127 ? -8.162 1.793 1.353 1.00 94.56 127 GLN A O 1
ATOM 963 N N . ASP A 1 128 ? -9.359 0.081 0.522 1.00 94.81 128 ASP A N 1
ATOM 964 C CA . ASP A 1 128 ? -8.251 -0.540 -0.212 1.00 94.81 128 ASP A CA 1
ATOM 965 C C . ASP A 1 128 ? -7.581 0.417 -1.200 1.00 94.81 128 ASP A C 1
ATOM 967 O O . ASP A 1 128 ? -6.357 0.428 -1.319 1.00 94.81 128 ASP A O 1
ATOM 971 N N . ARG A 1 129 ? -8.357 1.322 -1.807 1.00 93.38 129 ARG A N 1
ATOM 972 C CA . ARG A 1 129 ? -7.806 2.372 -2.666 1.00 93.38 129 ARG A CA 1
ATOM 973 C C . ARG A 1 129 ? -6.805 3.274 -1.954 1.00 93.38 129 ARG A C 1
ATOM 975 O O . ARG A 1 129 ? -5.782 3.640 -2.524 1.00 93.38 129 ARG A O 1
ATOM 982 N N . LYS A 1 130 ? -7.057 3.612 -0.689 1.00 94.69 130 LYS A N 1
ATOM 983 C CA . LYS A 1 130 ? -6.124 4.423 0.106 1.00 94.69 130 LYS A CA 1
ATOM 984 C C . LYS A 1 130 ? -4.837 3.657 0.403 1.00 94.69 130 LYS A C 1
ATOM 986 O O . LYS A 1 130 ? -3.766 4.252 0.348 1.00 94.69 130 LYS A O 1
ATOM 991 N N . LYS A 1 131 ? -4.934 2.349 0.660 1.00 96.56 131 LYS A N 1
ATOM 992 C CA . LYS A 1 131 ? -3.775 1.468 0.877 1.00 96.56 131 LYS A CA 1
ATOM 993 C C . LYS A 1 131 ? -2.892 1.391 -0.367 1.00 96.56 131 LYS A C 1
ATOM 995 O O . LYS A 1 131 ? -1.695 1.654 -0.287 1.00 96.56 131 LYS A O 1
ATOM 1000 N N . ALA A 1 132 ? -3.492 1.107 -1.523 1.00 95.50 132 ALA A N 1
ATOM 1001 C CA . ALA A 1 132 ? -2.769 1.000 -2.786 1.00 95.50 132 ALA A CA 1
ATOM 1002 C C . ALA A 1 132 ? -2.128 2.337 -3.196 1.00 95.50 132 ALA A C 1
ATOM 1004 O O . ALA A 1 132 ? -0.959 2.368 -3.576 1.00 95.50 132 ALA A O 1
ATOM 1005 N N . LEU A 1 133 ? -2.844 3.459 -3.049 1.00 94.50 133 LEU A N 1
ATOM 1006 C CA . LEU A 1 133 ? -2.286 4.793 -3.309 1.00 94.50 133 LEU A CA 1
ATOM 1007 C C . LEU A 1 133 ? -1.136 5.135 -2.357 1.00 94.50 133 LEU A C 1
ATOM 1009 O O . LEU A 1 133 ? -0.116 5.669 -2.792 1.00 94.50 133 LEU A O 1
ATOM 1013 N N . TYR A 1 134 ? -1.274 4.794 -1.075 1.00 96.31 134 TYR A N 1
ATOM 1014 C CA . TYR A 1 134 ? -0.206 4.979 -0.102 1.00 96.31 134 TYR A CA 1
ATOM 1015 C C . TYR A 1 134 ? 1.038 4.189 -0.497 1.00 96.31 134 TYR A C 1
ATOM 1017 O O . TYR A 1 134 ? 2.103 4.781 -0.636 1.00 96.31 134 TYR A O 1
ATOM 1025 N N . ALA A 1 135 ? 0.914 2.886 -0.756 1.00 96.69 135 ALA A N 1
ATOM 1026 C CA . ALA A 1 135 ? 2.041 2.059 -1.180 1.00 96.69 135 ALA A CA 1
ATOM 1027 C C . ALA A 1 135 ? 2.667 2.580 -2.485 1.00 96.69 135 ALA A C 1
ATOM 1029 O O . ALA A 1 135 ? 3.883 2.728 -2.578 1.00 96.69 135 ALA A O 1
ATOM 1030 N N . THR A 1 136 ? 1.842 2.966 -3.458 1.00 95.44 136 THR A N 1
ATOM 1031 C CA . THR A 1 136 ? 2.304 3.536 -4.729 1.00 95.44 136 THR A CA 1
ATOM 1032 C C . THR A 1 136 ? 3.183 4.775 -4.540 1.00 95.44 136 THR A C 1
ATOM 1034 O O . THR A 1 136 ? 4.153 4.946 -5.274 1.00 95.44 136 THR A O 1
ATOM 1037 N N . SER A 1 137 ? 2.914 5.611 -3.530 1.00 95.25 137 SER A N 1
ATOM 1038 C CA . SER A 1 137 ? 3.728 6.806 -3.247 1.00 95.25 137 SER A CA 1
ATOM 1039 C C . SER A 1 137 ? 5.182 6.496 -2.859 1.00 95.25 137 SER A C 1
ATOM 1041 O O . SER A 1 137 ? 6.055 7.352 -2.997 1.00 95.25 137 SER A O 1
ATOM 1043 N N . PHE A 1 138 ? 5.458 5.261 -2.434 1.00 96.56 138 PHE A N 1
ATOM 1044 C CA . PHE A 1 138 ? 6.798 4.770 -2.107 1.00 96.56 138 PHE A CA 1
ATOM 1045 C C . PHE A 1 138 ? 7.433 3.962 -3.248 1.00 96.56 138 PHE A C 1
ATOM 1047 O O . PHE A 1 138 ? 8.579 3.525 -3.121 1.00 96.56 138 PHE A O 1
ATOM 1054 N N . ILE A 1 139 ? 6.733 3.769 -4.369 1.00 95.44 139 ILE A N 1
ATOM 1055 C CA . ILE A 1 139 ? 7.283 3.137 -5.568 1.00 95.44 139 ILE A CA 1
ATOM 1056 C C . ILE A 1 139 ? 7.981 4.205 -6.414 1.00 95.44 139 ILE A C 1
ATOM 1058 O O . ILE A 1 139 ? 7.369 5.158 -6.886 1.00 95.44 139 ILE A O 1
ATOM 1062 N N . ILE A 1 140 ? 9.276 4.022 -6.656 1.00 94.12 140 ILE A N 1
ATOM 1063 C CA . ILE A 1 140 ? 10.116 4.959 -7.412 1.00 94.12 140 ILE A CA 1
ATOM 1064 C C . ILE A 1 140 ? 11.032 4.220 -8.394 1.00 94.12 140 ILE A C 1
ATOM 1066 O O . ILE A 1 140 ? 11.068 2.991 -8.470 1.00 94.12 140 ILE A O 1
ATOM 1070 N N . GLY A 1 141 ? 11.782 4.975 -9.195 1.00 93.12 141 GLY A N 1
ATOM 1071 C CA . GLY A 1 141 ? 12.805 4.426 -10.080 1.00 93.12 141 GLY A CA 1
ATOM 1072 C C . GLY A 1 141 ? 12.224 3.591 -11.221 1.00 93.12 141 GLY A C 1
ATOM 1073 O O . GLY A 1 141 ? 11.430 4.074 -12.021 1.00 93.12 141 GLY A O 1
ATOM 1074 N N . ARG A 1 142 ? 12.666 2.336 -11.355 1.00 92.62 142 ARG A N 1
ATOM 1075 C CA . ARG A 1 142 ? 12.208 1.459 -12.445 1.00 92.62 142 ARG A CA 1
ATOM 1076 C C . ARG A 1 142 ? 10.789 0.954 -12.201 1.00 92.62 142 ARG A C 1
ATOM 1078 O O . ARG A 1 142 ? 10.044 0.791 -13.163 1.00 92.62 142 ARG A O 1
ATOM 1085 N N . ALA A 1 143 ? 10.427 0.728 -10.940 1.00 92.56 143 ALA A N 1
ATOM 1086 C CA . ALA A 1 143 ? 9.106 0.231 -10.579 1.00 92.56 143 ALA A CA 1
ATOM 1087 C C . ALA A 1 143 ? 8.002 1.275 -10.812 1.00 92.56 143 ALA A C 1
ATOM 1089 O O . ALA A 1 143 ? 6.881 0.897 -11.134 1.00 92.56 143 ALA A O 1
ATOM 1090 N N . SER A 1 144 ? 8.300 2.579 -10.750 1.00 93.25 144 SER A N 1
ATOM 1091 C CA . SER A 1 144 ? 7.272 3.603 -10.992 1.00 93.25 144 SER A CA 1
ATOM 1092 C C . SER A 1 144 ? 6.746 3.586 -12.428 1.00 93.25 144 SER A C 1
ATOM 1094 O O . SER A 1 144 ? 5.580 3.881 -12.650 1.00 93.25 144 SER A O 1
ATOM 1096 N N . LYS A 1 145 ? 7.554 3.153 -13.404 1.00 92.88 145 LYS A N 1
ATOM 1097 C CA . LYS A 1 145 ? 7.092 2.986 -14.794 1.00 92.88 145 LYS A CA 1
ATOM 1098 C C . LYS A 1 145 ? 5.956 1.971 -14.928 1.00 92.88 145 LYS A C 1
ATOM 1100 O O . LYS A 1 145 ? 5.176 2.048 -15.865 1.00 92.88 145 LYS A O 1
ATOM 1105 N N . TRP A 1 146 ? 5.880 1.009 -14.009 1.00 88.94 146 TRP A N 1
ATOM 1106 C CA . TRP A 1 146 ? 4.841 -0.018 -14.019 1.00 88.94 146 TRP A CA 1
ATOM 1107 C C . TRP A 1 146 ? 3.528 0.526 -13.462 1.00 88.94 146 TRP A C 1
ATOM 1109 O O . TRP A 1 146 ? 2.466 0.113 -13.910 1.00 88.94 146 TRP A O 1
ATOM 1119 N N . ILE A 1 147 ? 3.595 1.462 -12.509 1.00 90.75 147 ILE A N 1
ATOM 1120 C CA . ILE A 1 147 ? 2.410 2.020 -11.848 1.00 90.75 147 ILE A CA 1
ATOM 1121 C C . ILE A 1 147 ? 1.866 3.279 -12.547 1.00 90.75 147 ILE A C 1
ATOM 1123 O O . ILE A 1 147 ? 0.697 3.623 -12.397 1.00 90.75 147 ILE A O 1
ATOM 1127 N N . GLU A 1 148 ? 2.696 3.942 -13.354 1.00 91.06 148 GLU A N 1
ATOM 1128 C CA . GLU A 1 148 ? 2.375 5.148 -14.125 1.00 91.06 148 GLU A CA 1
ATOM 1129 C C . GLU A 1 148 ? 1.070 5.089 -14.949 1.00 91.06 148 GLU A C 1
ATOM 1131 O O . GLU A 1 148 ? 0.290 6.041 -14.845 1.00 91.06 148 GLU A O 1
ATOM 1136 N N . PRO A 1 149 ? 0.754 4.025 -15.722 1.00 89.44 149 PRO A N 1
ATOM 1137 C CA . PRO A 1 149 ? -0.492 3.992 -16.495 1.00 89.44 149 PRO A CA 1
ATOM 1138 C C . PRO A 1 149 ? -1.737 4.019 -15.600 1.00 89.44 149 PRO A C 1
ATOM 1140 O O . PRO A 1 149 ? -2.733 4.654 -15.943 1.00 89.44 149 PRO A O 1
ATOM 1143 N N . TYR A 1 150 ? -1.656 3.405 -14.420 1.00 88.12 150 TYR A N 1
ATOM 1144 C CA . TYR A 1 150 ? -2.726 3.423 -13.429 1.00 88.12 150 TYR A CA 1
ATOM 1145 C C . TYR A 1 150 ? -2.827 4.816 -12.788 1.00 88.12 150 TYR A C 1
ATOM 1147 O O . TYR A 1 150 ? -3.901 5.405 -12.721 1.00 88.12 150 TYR A O 1
ATOM 1155 N N . LEU A 1 151 ? -1.693 5.432 -12.434 1.00 87.25 151 LEU A N 1
ATOM 1156 C CA . LEU A 1 151 ? -1.674 6.791 -11.876 1.00 87.25 151 LEU A CA 1
ATOM 1157 C C . LEU A 1 151 ? -2.109 7.895 -12.855 1.00 87.25 151 LEU A C 1
ATOM 1159 O O . LEU A 1 151 ? -2.524 8.974 -12.436 1.00 87.25 151 LEU A O 1
ATOM 1163 N N . SER A 1 152 ? -2.019 7.660 -14.158 1.00 85.50 152 SER A N 1
ATOM 1164 C CA . SER A 1 152 ? -2.377 8.672 -15.157 1.00 85.50 152 SER A CA 1
ATOM 1165 C C . SER A 1 152 ? -3.888 8.858 -15.291 1.00 85.50 152 SER A C 1
ATOM 1167 O O . SER A 1 152 ? -4.343 9.897 -15.763 1.00 85.50 152 SER A O 1
ATOM 1169 N N . ASN A 1 153 ? -4.679 7.867 -14.869 1.00 80.38 153 ASN A N 1
ATOM 1170 C CA . ASN A 1 153 ? -6.112 7.845 -15.122 1.00 80.38 153 ASN A CA 1
ATOM 1171 C C . ASN A 1 153 ? -6.939 7.565 -13.862 1.00 80.38 153 ASN A C 1
ATOM 1173 O O . ASN A 1 153 ? -7.915 6.836 -13.945 1.00 80.38 153 ASN A O 1
ATOM 1177 N N . LEU A 1 154 ? -6.589 8.122 -12.692 1.00 78.00 154 LEU A N 1
ATOM 1178 C CA . LEU A 1 154 ? -7.236 7.811 -11.394 1.00 78.00 154 LEU A CA 1
ATOM 1179 C C . LEU A 1 154 ? -8.775 7.908 -11.364 1.00 78.00 154 LEU A C 1
ATOM 1181 O O . LEU A 1 154 ? -9.388 7.402 -10.418 1.00 78.00 154 LEU A O 1
ATOM 1185 N N . THR A 1 155 ? -9.380 8.618 -12.319 1.00 72.94 155 THR A N 1
ATOM 1186 C CA . THR A 1 155 ? -10.829 8.821 -12.455 1.00 72.94 155 THR A CA 1
ATOM 1187 C C . THR A 1 155 ? -11.516 7.740 -13.291 1.00 72.94 155 THR A C 1
ATOM 1189 O O . THR A 1 155 ? -12.720 7.548 -13.141 1.00 72.94 155 THR A O 1
ATOM 1192 N N . ASN A 1 156 ? -10.788 7.008 -14.141 1.00 76.31 156 ASN A N 1
ATOM 1193 C CA . ASN A 1 156 ? -11.329 5.891 -14.908 1.00 76.31 156 ASN A CA 1
ATOM 1194 C C . ASN A 1 156 ? -11.254 4.597 -14.089 1.00 76.31 156 ASN A C 1
ATOM 1196 O O . ASN A 1 156 ? -10.177 4.059 -13.823 1.00 76.31 156 ASN A O 1
ATOM 1200 N N . GLN A 1 157 ? -12.417 4.092 -13.684 1.00 68.12 157 GLN A N 1
ATOM 1201 C CA . GLN A 1 157 ? -12.508 2.939 -12.793 1.00 68.12 157 GLN A CA 1
ATOM 1202 C C . GLN A 1 157 ? -11.992 1.638 -13.427 1.00 68.12 157 GLN A C 1
ATOM 1204 O O . GLN A 1 157 ? -11.403 0.824 -12.719 1.00 68.12 157 GLN A O 1
ATOM 1209 N N . GLU A 1 158 ? -12.154 1.465 -14.740 1.00 69.62 158 GLU A N 1
ATOM 1210 C CA . GLU A 1 158 ? -11.751 0.242 -15.448 1.00 69.62 158 GLU A CA 1
ATOM 1211 C C . GLU A 1 158 ? -10.232 0.101 -15.532 1.00 69.62 158 GLU A C 1
ATOM 1213 O O . GLU A 1 158 ? -9.684 -0.970 -15.291 1.00 69.62 158 GLU A O 1
ATOM 1218 N N . SER A 1 159 ? -9.530 1.205 -15.785 1.00 72.00 159 SER A N 1
ATOM 1219 C CA . SER A 1 159 ? -8.070 1.193 -15.895 1.00 72.00 159 SER A CA 1
ATOM 1220 C C . SER A 1 159 ? -7.370 1.070 -14.539 1.00 72.00 159 SER A C 1
ATOM 1222 O O . SER A 1 159 ? -6.208 0.697 -14.500 1.00 72.00 159 SER A O 1
ATOM 1224 N N . ASN A 1 160 ? -8.044 1.359 -13.418 1.00 82.31 160 ASN A N 1
ATOM 1225 C CA . ASN A 1 160 ? -7.427 1.468 -12.085 1.00 82.31 160 ASN A CA 1
ATOM 1226 C C . ASN A 1 160 ? -7.702 0.280 -11.162 1.00 82.31 160 ASN A C 1
ATOM 1228 O O . ASN A 1 160 ? -7.602 0.415 -9.942 1.00 82.31 160 ASN A O 1
ATOM 1232 N N . TYR A 1 161 ? -8.061 -0.881 -11.705 1.00 86.81 161 TYR A N 1
ATOM 1233 C CA . TYR A 1 161 ? -8.439 -2.042 -10.896 1.00 86.81 161 TYR A CA 1
ATOM 1234 C C . TYR A 1 161 ? -7.366 -2.424 -9.853 1.00 86.81 161 TYR A C 1
ATOM 1236 O O . TYR A 1 161 ? -7.717 -2.693 -8.704 1.00 86.81 161 TYR A O 1
ATOM 1244 N N . ILE A 1 162 ? -6.072 -2.336 -10.199 1.00 89.00 162 ILE A N 1
ATOM 1245 C CA . ILE A 1 162 ? -4.956 -2.608 -9.273 1.00 89.00 162 ILE A CA 1
ATOM 1246 C C . ILE A 1 162 ? -4.897 -1.615 -8.104 1.00 89.00 162 ILE A C 1
ATOM 1248 O O . ILE A 1 162 ? -4.556 -1.979 -6.985 1.00 89.00 162 ILE A O 1
ATOM 1252 N N . LEU A 1 163 ? -5.283 -0.357 -8.335 1.00 91.69 163 LEU A N 1
ATOM 1253 C CA . LEU A 1 163 ? -5.309 0.673 -7.299 1.00 91.69 163 LEU A CA 1
ATOM 1254 C C . LEU A 1 163 ? -6.597 0.645 -6.480 1.00 91.69 163 LEU A C 1
ATOM 1256 O O . LEU A 1 163 ? -6.647 1.300 -5.451 1.00 91.69 163 LEU A O 1
ATOM 1260 N N . ASN A 1 164 ? -7.636 -0.075 -6.905 1.00 91.44 164 ASN A N 1
ATOM 1261 C CA . ASN A 1 164 ? -8.901 -0.172 -6.173 1.00 91.44 164 ASN A CA 1
ATOM 1262 C C . ASN A 1 164 ? -8.954 -1.369 -5.213 1.00 91.44 164 ASN A C 1
ATOM 1264 O O . ASN A 1 164 ? -9.815 -1.395 -4.333 1.00 91.44 164 ASN A O 1
ATOM 1268 N N . SER A 1 165 ? -8.039 -2.332 -5.346 1.00 91.69 165 SER A N 1
ATOM 1269 C CA . SER A 1 165 ? -7.975 -3.513 -4.487 1.00 91.69 165 SER A CA 1
ATOM 1270 C C . SER A 1 165 ? -6.565 -3.738 -3.963 1.00 91.69 165 SER A C 1
ATOM 1272 O O . SER A 1 165 ? -5.641 -3.980 -4.732 1.00 91.69 165 SER A O 1
ATOM 1274 N N . TRP A 1 166 ? -6.414 -3.762 -2.637 1.00 94.06 166 TRP A N 1
ATOM 1275 C CA . TRP A 1 166 ? -5.126 -4.062 -2.008 1.00 94.06 166 TRP A CA 1
ATOM 1276 C C . TRP A 1 166 ? -4.677 -5.504 -2.274 1.00 94.06 166 TRP A C 1
ATOM 1278 O O . TRP A 1 166 ? -3.494 -5.805 -2.216 1.00 94.06 166 TRP A O 1
ATOM 1288 N N . LYS A 1 167 ? -5.614 -6.405 -2.589 1.00 92.31 167 LYS A N 1
ATOM 1289 C CA . LYS A 1 167 ? -5.302 -7.800 -2.928 1.00 92.31 167 LYS A CA 1
ATOM 1290 C C . LYS A 1 167 ? -4.676 -7.966 -4.312 1.00 92.31 167 LYS A C 1
ATOM 1292 O O . LYS A 1 167 ? -4.050 -8.991 -4.551 1.00 92.31 167 LYS A O 1
ATOM 1297 N N . LEU A 1 168 ? -4.920 -7.019 -5.218 1.00 90.69 168 LEU A N 1
ATOM 1298 C CA . LEU A 1 168 ? -4.408 -7.059 -6.590 1.00 90.69 168 LEU A CA 1
ATOM 1299 C C . LEU A 1 168 ? -3.106 -6.271 -6.754 1.00 90.69 168 LEU A C 1
ATOM 1301 O O . LEU A 1 168 ? -2.432 -6.449 -7.766 1.00 90.69 168 LEU A O 1
ATOM 1305 N N . PHE A 1 169 ? -2.802 -5.399 -5.792 1.00 88.62 169 PHE A N 1
ATOM 1306 C CA . PHE A 1 169 ? -1.578 -4.612 -5.720 1.00 88.62 169 PHE A CA 1
ATOM 1307 C C . PHE A 1 169 ? -0.347 -5.490 -5.466 1.00 88.62 169 PHE A C 1
ATOM 1309 O O . PHE A 1 169 ? 0.669 -5.279 -6.166 1.00 88.62 169 PHE A O 1
#

Foldseek 3Di:
DDDDDDDDDDDDDDDDDDDDDDDDDDDDDDDDDDDDDDDDDDDDDDDDDDPPPPPDPPPVVNVVVVVVVVVVVVVVVVPPDPPDDPPPQDPDQDQAAAAAPPDVVCVVVLLVSLVVVCVNCVPQNVFQLSSLVSSLVSYHHPRVVVCVQLVVCVPDPVSNVCSRHNVND